Protein AF-A0A1L4A0B1-F1 (afdb_monomer_lite)

Sequence (69 aa):
MLAGQPVKPGQAIADFRGESWVFDYVTRGPVSTRKIIATDARGRQREFFPSVFPGLSVEPVLPDGEASG

Foldseek 3Di:
DPQPDADDAQDWFAFPVRAIWGWHAWDDDDLQPIWTWTAHPVRDIDTHDPNRGPSHDHDPPDPPDDDDD

pLDDT: mean 77.94, std 16.94, range [40.56, 96.0]

Secondary structure (DSSP, 8-state):
---SPPP-TT-EEE-TT--EEEEEEE-SS-TTT--EEEE-TTS-EEEE-GGGSTT--------TT-S--

Radius of gyration: 12.59 Å; chains: 1; bounding box: 30×20×41 Å

Organism: NCBI:txid1921510

Structure (mmCIF, N/CA/C/O backbone):
data_AF-A0A1L4A0B1-F1
#
_entry.id   AF-A0A1L4A0B1-F1
#
loop_
_atom_site.group_PDB
_atom_site.id
_atom_site.type_symbol
_atom_site.label_atom_id
_atom_site.label_alt_id
_atom_site.label_comp_id
_atom_site.label_asym_id
_atom_site.label_entity_id
_atom_site.label_seq_id
_atom_site.pdbx_PDB_ins_code
_atom_site.Cartn_x
_atom_site.Cartn_y
_atom_site.Cartn_z
_atom_site.occupancy
_atom_site.B_iso_or_equiv
_atom_site.auth_seq_id
_atom_site.auth_comp_id
_atom_site.auth_asym_id
_atom_site.auth_atom_id
_atom_site.pdbx_PDB_model_num
ATOM 1 N N . MET A 1 1 ? -19.527 -0.877 -3.537 1.00 42.31 1 MET A N 1
ATOM 2 C CA . MET A 1 1 ? -18.189 -1.308 -3.081 1.00 42.31 1 MET A CA 1
ATOM 3 C C . MET A 1 1 ? -17.196 -0.886 -4.146 1.00 42.31 1 MET A C 1
ATOM 5 O O . MET A 1 1 ? -17.341 -1.328 -5.276 1.00 42.31 1 MET A O 1
ATOM 9 N N . LEU A 1 2 ? -16.273 0.024 -3.832 1.00 43.66 2 LEU A N 1
ATOM 10 C CA . LEU A 1 2 ? -15.220 0.464 -4.755 1.00 43.66 2 LEU A CA 1
ATOM 11 C C . LEU A 1 2 ? -14.152 -0.636 -4.864 1.00 43.66 2 LEU A C 1
ATOM 13 O O . LEU A 1 2 ? -13.057 -0.510 -4.333 1.00 43.66 2 LEU A O 1
ATOM 17 N N . ALA A 1 3 ? -14.492 -1.743 -5.520 1.00 48.75 3 ALA A N 1
ATOM 18 C CA . ALA A 1 3 ? -13.483 -2.630 -6.073 1.00 48.75 3 ALA A CA 1
ATOM 19 C C . ALA A 1 3 ? -12.974 -1.958 -7.355 1.00 48.75 3 ALA A C 1
ATOM 21 O O . ALA A 1 3 ? -13.714 -1.890 -8.333 1.00 48.75 3 ALA A O 1
ATOM 22 N N . GLY A 1 4 ? -11.758 -1.407 -7.338 1.00 58.03 4 GLY A N 1
ATOM 23 C CA . GLY A 1 4 ? -11.065 -1.066 -8.586 1.00 58.03 4 GLY A CA 1
ATOM 24 C C . GLY A 1 4 ? -10.485 0.337 -8.733 1.00 58.03 4 GLY A C 1
ATOM 25 O O . GLY A 1 4 ? -9.962 0.620 -9.802 1.00 58.03 4 GLY A O 1
ATOM 26 N N . GLN A 1 5 ? -10.522 1.209 -7.720 1.00 63.88 5 GLN A N 1
ATOM 27 C CA . GLN A 1 5 ? -9.709 2.432 -7.787 1.00 63.88 5 GLN A CA 1
ATOM 28 C C . GLN A 1 5 ? -8.334 2.193 -7.152 1.00 63.88 5 GLN A C 1
ATOM 30 O O . GLN A 1 5 ? -8.278 1.616 -6.062 1.00 63.88 5 GLN A O 1
ATOM 35 N N . PRO A 1 6 ? -7.238 2.619 -7.806 1.00 76.06 6 PRO A N 1
ATOM 36 C CA . PRO A 1 6 ? -5.906 2.545 -7.229 1.00 76.06 6 PRO A CA 1
ATOM 37 C C . PRO A 1 6 ? -5.825 3.363 -5.945 1.00 76.06 6 PRO A C 1
ATOM 39 O O . PRO A 1 6 ? -6.317 4.495 -5.890 1.00 76.06 6 PRO A O 1
ATOM 42 N N . VAL A 1 7 ? -5.175 2.808 -4.925 1.00 83.50 7 VAL A N 1
ATOM 43 C CA . VAL A 1 7 ? -4.848 3.571 -3.718 1.00 83.50 7 VAL A CA 1
ATOM 44 C C . VAL A 1 7 ? -3.849 4.691 -4.039 1.00 83.50 7 VAL A C 1
ATOM 46 O O . VAL A 1 7 ? -2.934 4.521 -4.845 1.00 83.50 7 VAL A O 1
ATOM 49 N N . LYS A 1 8 ? -4.034 5.849 -3.407 1.00 85.06 8 LYS A N 1
ATOM 50 C CA . LYS A 1 8 ? -3.209 7.052 -3.555 1.00 85.06 8 LYS 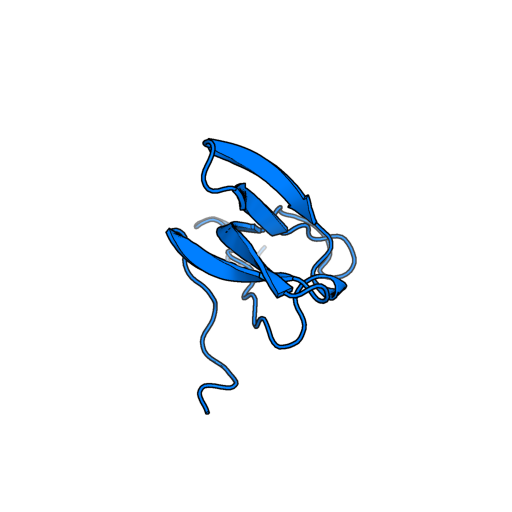A CA 1
ATOM 51 C C . LYS A 1 8 ? -2.387 7.319 -2.291 1.00 85.06 8 LYS A C 1
ATOM 53 O O . LYS A 1 8 ? -2.860 6.990 -1.199 1.00 85.06 8 LYS A O 1
ATOM 58 N N . PRO A 1 9 ? -1.208 7.962 -2.412 1.00 89.19 9 PRO A N 1
ATOM 59 C CA . PRO A 1 9 ? -0.429 8.411 -1.258 1.00 89.19 9 PRO A CA 1
ATOM 60 C C . PRO A 1 9 ? -1.291 9.192 -0.256 1.00 89.19 9 PRO A C 1
ATOM 62 O O . PRO A 1 9 ? -2.105 10.030 -0.651 1.00 89.19 9 PRO A O 1
ATOM 65 N N . GLY A 1 10 ? -1.135 8.898 1.033 1.00 89.12 10 GLY A N 1
ATOM 66 C CA . GLY A 1 10 ? -1.904 9.495 2.126 1.00 89.12 10 GLY A CA 1
ATOM 67 C C . GLY A 1 10 ? -3.245 8.817 2.432 1.00 89.12 10 GLY A C 1
ATOM 68 O O . GLY A 1 10 ? -3.888 9.178 3.418 1.00 89.12 10 GLY A O 1
ATOM 69 N N . GLN A 1 11 ? -3.693 7.836 1.640 1.00 90.75 11 GLN A N 1
ATOM 70 C CA . GLN A 1 11 ? -4.915 7.094 1.957 1.00 90.75 11 GLN A CA 1
ATOM 71 C C . GLN A 1 11 ? -4.684 6.037 3.037 1.00 90.75 11 GLN A C 1
ATOM 73 O O . GLN A 1 11 ? -3.655 5.364 3.070 1.00 90.75 11 GLN A O 1
ATOM 78 N N . ALA A 1 12 ? -5.690 5.857 3.893 1.00 91.50 12 ALA A N 1
ATOM 79 C CA . ALA A 1 12 ? -5.702 4.775 4.863 1.00 91.50 12 ALA A CA 1
ATOM 80 C C . ALA A 1 12 ? -5.887 3.419 4.162 1.00 91.50 12 ALA A C 1
ATOM 82 O O . ALA A 1 12 ? -6.779 3.256 3.326 1.00 91.50 12 ALA A O 1
ATOM 83 N N . ILE A 1 13 ? -5.064 2.448 4.543 1.00 91.19 13 ILE A N 1
ATOM 84 C CA . ILE A 1 13 ? -5.132 1.048 4.121 1.00 91.19 13 ILE A CA 1
ATOM 85 C C . ILE A 1 13 ? -5.125 0.155 5.360 1.00 91.19 13 ILE A C 1
ATOM 87 O O . ILE A 1 13 ? -4.601 0.545 6.402 1.00 91.19 13 ILE A O 1
ATOM 91 N N . ALA A 1 14 ? -5.698 -1.039 5.256 1.00 92.19 14 ALA A N 1
ATOM 92 C CA . ALA A 1 14 ? -5.721 -2.005 6.349 1.00 92.19 14 ALA A CA 1
ATOM 93 C C . ALA A 1 14 ? -5.072 -3.312 5.903 1.00 92.19 14 ALA A C 1
ATOM 95 O O . ALA A 1 14 ? -5.392 -3.827 4.828 1.00 92.19 14 ALA A O 1
ATOM 96 N N . ASP A 1 15 ? -4.152 -3.833 6.710 1.00 91.75 15 ASP A N 1
ATOM 97 C CA . ASP A 1 15 ? -3.572 -5.145 6.443 1.00 91.75 15 ASP A CA 1
ATOM 98 C C . ASP A 1 15 ? -4.570 -6.285 6.728 1.00 91.75 15 ASP A C 1
ATOM 100 O O . ASP A 1 15 ? -5.673 -6.080 7.239 1.00 91.75 15 ASP A O 1
ATOM 104 N N . PHE A 1 16 ? -4.188 -7.523 6.414 1.00 90.50 16 PHE A N 1
ATOM 105 C CA . PHE A 1 16 ? -5.017 -8.711 6.639 1.00 90.50 16 PHE A CA 1
ATOM 106 C C . PHE A 1 16 ? -5.340 -8.976 8.119 1.00 90.50 16 PHE A C 1
ATOM 108 O O . PHE A 1 16 ? -6.197 -9.810 8.411 1.00 90.50 16 PHE A O 1
ATOM 115 N N . ARG A 1 17 ? -4.646 -8.314 9.054 1.00 91.94 17 ARG A N 1
ATOM 116 C CA . ARG A 1 17 ? -4.908 -8.376 10.499 1.00 91.94 17 ARG A CA 1
ATOM 117 C C . ARG A 1 17 ? -5.836 -7.252 10.961 1.00 91.94 17 ARG A C 1
ATOM 119 O O . ARG A 1 17 ? -6.240 -7.257 12.121 1.00 91.94 17 ARG A O 1
ATOM 126 N N . GLY A 1 18 ? -6.185 -6.320 10.075 1.00 90.19 18 GLY A N 1
ATOM 127 C CA . GLY A 1 18 ? -6.977 -5.135 10.380 1.00 90.19 18 GLY A CA 1
ATOM 128 C C . GLY A 1 18 ? -6.163 -3.984 10.977 1.00 90.19 18 GLY A C 1
ATOM 129 O O . GLY A 1 18 ? -6.763 -3.043 11.491 1.00 90.19 18 GLY A O 1
ATOM 130 N N . GLU A 1 19 ? -4.826 -4.035 10.938 1.00 92.81 19 GLU A N 1
ATOM 131 C CA . GLU A 1 19 ? -3.988 -2.910 11.363 1.00 92.81 19 GLU A CA 1
ATOM 132 C C . GLU A 1 19 ? -4.031 -1.804 10.305 1.00 92.81 19 GLU A C 1
ATOM 134 O O . GLU A 1 19 ? -3.879 -2.063 9.108 1.00 92.81 19 GLU A O 1
ATOM 139 N N . SER A 1 20 ? -4.248 -0.568 10.758 1.00 92.31 20 SER A N 1
ATOM 140 C CA . SER A 1 20 ? -4.350 0.605 9.893 1.00 92.31 20 SER A CA 1
ATOM 141 C C . SER A 1 20 ? -2.982 1.206 9.592 1.00 92.31 20 SER A C 1
ATOM 143 O O . SER A 1 20 ? -2.210 1.517 10.500 1.00 92.31 20 SER A O 1
ATOM 145 N N . TRP A 1 21 ? -2.746 1.474 8.314 1.00 95.31 21 TRP A N 1
ATOM 146 C CA . TRP A 1 21 ? -1.557 2.132 7.791 1.00 95.31 21 TRP A CA 1
ATOM 147 C C . TRP A 1 21 ? -1.958 3.284 6.869 1.00 95.31 21 TRP A C 1
ATOM 149 O O . TRP A 1 21 ? -3.072 3.326 6.351 1.00 95.31 21 TRP A O 1
ATOM 159 N N . VAL A 1 22 ? -1.038 4.209 6.632 1.00 94.56 22 VAL A N 1
ATOM 160 C CA . VAL A 1 22 ? -1.158 5.247 5.608 1.00 94.56 22 VAL A CA 1
ATOM 161 C C . VAL A 1 22 ? -0.299 4.826 4.424 1.00 94.56 22 VAL A C 1
ATOM 163 O O . VAL A 1 22 ? 0.903 4.629 4.581 1.00 94.56 22 VAL A O 1
ATOM 166 N N . PHE A 1 23 ? -0.907 4.635 3.255 1.00 92.06 23 PHE A N 1
ATOM 167 C CA . PHE A 1 23 ? -0.190 4.268 2.037 1.00 92.06 23 PHE A CA 1
ATOM 168 C C . PHE A 1 23 ? 0.734 5.405 1.591 1.00 92.06 23 PHE A C 1
ATOM 170 O O . PHE A 1 23 ? 0.282 6.542 1.473 1.00 92.06 23 PHE A O 1
ATOM 177 N N . ASP A 1 24 ? 1.989 5.085 1.273 1.00 91.12 24 ASP A N 1
ATOM 178 C CA . ASP A 1 24 ? 2.942 6.035 0.697 1.00 91.12 24 ASP A CA 1
ATOM 179 C C . ASP A 1 24 ? 3.133 5.772 -0.799 1.00 91.12 24 ASP A C 1
ATOM 181 O O . ASP A 1 24 ? 2.649 6.534 -1.631 1.00 91.12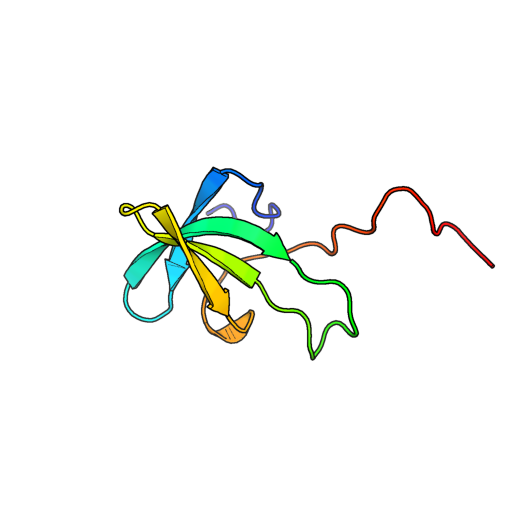 24 ASP A O 1
ATOM 185 N N . TYR A 1 25 ? 3.822 4.689 -1.169 1.00 87.88 25 TYR A N 1
ATOM 186 C CA . TYR A 1 25 ? 4.089 4.345 -2.569 1.00 87.88 25 TYR A CA 1
ATOM 187 C C . TYR A 1 25 ? 4.377 2.851 -2.753 1.00 87.88 25 TYR A C 1
ATOM 189 O O . TYR A 1 25 ? 4.535 2.100 -1.792 1.00 87.88 25 TYR A O 1
ATOM 197 N N . VAL A 1 26 ? 4.469 2.410 -4.011 1.00 87.25 26 VAL A N 1
ATOM 198 C CA . VAL A 1 26 ? 4.902 1.053 -4.374 1.00 87.25 26 VAL A CA 1
ATOM 199 C C . VAL A 1 26 ? 6.313 1.101 -4.953 1.00 87.25 26 VAL A C 1
ATOM 201 O O . VAL A 1 26 ? 6.604 1.931 -5.814 1.00 87.25 26 VAL A O 1
ATOM 204 N N . THR A 1 27 ? 7.203 0.219 -4.497 1.00 84.38 27 THR A N 1
ATOM 205 C CA . THR A 1 27 ? 8.572 0.134 -5.020 1.00 84.38 27 THR A CA 1
ATOM 206 C C . THR A 1 27 ? 8.586 -0.317 -6.481 1.00 84.38 27 THR A C 1
ATOM 208 O O . THR A 1 27 ? 7.723 -1.072 -6.941 1.00 84.38 27 THR A O 1
ATOM 211 N N . ARG A 1 28 ? 9.597 0.132 -7.235 1.00 76.19 28 ARG A N 1
ATOM 212 C CA . ARG A 1 28 ? 9.815 -0.336 -8.608 1.00 76.19 28 ARG A CA 1
ATOM 213 C C . ARG A 1 28 ? 10.341 -1.773 -8.597 1.00 76.19 28 ARG A C 1
ATOM 215 O O . ARG A 1 28 ? 11.136 -2.143 -7.739 1.00 76.19 28 ARG A O 1
ATOM 222 N N . GLY A 1 29 ? 9.915 -2.567 -9.573 1.00 68.12 29 GLY A N 1
ATOM 223 C CA . GLY A 1 29 ? 10.352 -3.950 -9.748 1.00 68.12 29 GLY A CA 1
ATOM 224 C C . GLY A 1 29 ? 9.333 -4.788 -10.522 1.00 68.12 29 GLY A C 1
ATOM 225 O O . GLY A 1 29 ? 8.233 -4.292 -10.826 1.00 68.12 29 GLY A O 1
ATOM 226 N N . PRO A 1 30 ? 9.676 -6.053 -10.835 1.00 67.31 30 PRO A N 1
ATOM 227 C CA . PRO A 1 30 ? 8.718 -7.018 -11.361 1.00 67.31 30 PRO A CA 1
ATOM 228 C C .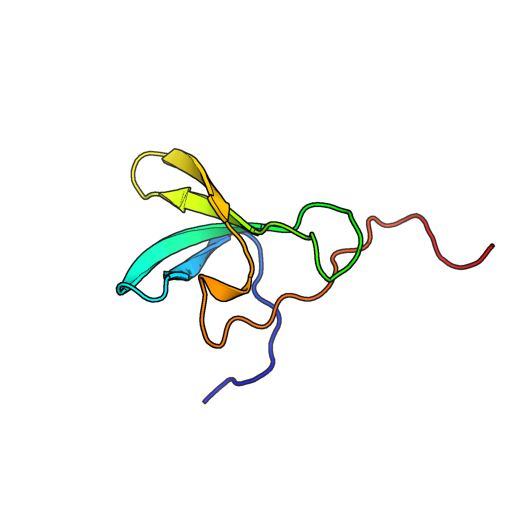 PRO A 1 30 ? 7.469 -7.040 -10.478 1.00 67.31 30 PRO A C 1
ATOM 230 O O . PRO A 1 30 ? 7.577 -6.961 -9.257 1.00 67.31 30 PRO A O 1
ATOM 233 N N . VAL A 1 31 ? 6.278 -7.134 -11.077 1.00 62.72 31 VAL A N 1
ATOM 234 C CA . VAL A 1 31 ? 4.995 -7.070 -10.344 1.00 62.72 31 VAL A CA 1
ATOM 235 C C . VAL A 1 31 ? 4.955 -8.068 -9.177 1.00 62.72 31 VAL A C 1
ATOM 237 O O . VAL A 1 31 ? 4.430 -7.744 -8.116 1.00 62.72 31 VAL A O 1
ATOM 240 N N . SER A 1 32 ? 5.585 -9.235 -9.341 1.00 62.16 32 SER A N 1
ATOM 241 C CA . SER A 1 32 ? 5.717 -10.281 -8.320 1.00 62.16 32 SER A CA 1
ATOM 242 C C . SER A 1 32 ? 6.564 -9.892 -7.099 1.00 62.16 32 SER A C 1
ATOM 244 O O . SER A 1 32 ? 6.422 -10.509 -6.046 1.00 62.16 32 SER A O 1
ATOM 246 N N . THR A 1 33 ? 7.431 -8.884 -7.211 1.00 69.44 33 THR A N 1
ATOM 247 C CA . THR A 1 33 ? 8.370 -8.445 -6.162 1.00 69.44 33 THR A CA 1
ATOM 248 C C . THR A 1 33 ? 8.13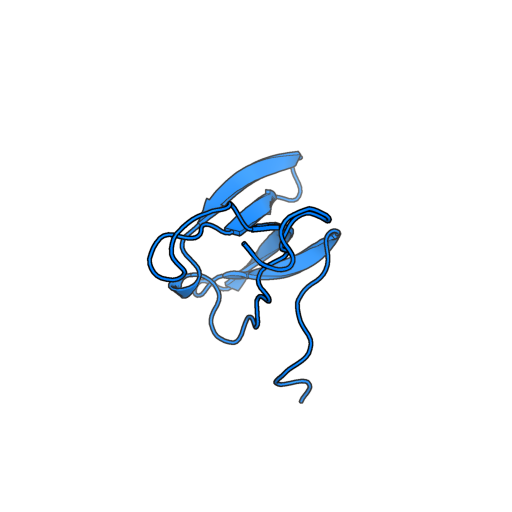4 -7.027 -5.659 1.00 69.44 33 THR A C 1
ATOM 250 O O . THR A 1 33 ? 8.822 -6.599 -4.730 1.00 69.44 33 THR A O 1
ATOM 253 N N . ARG A 1 34 ? 7.160 -6.299 -6.215 1.00 79.94 34 ARG A N 1
ATOM 254 C CA . ARG A 1 34 ? 6.820 -4.954 -5.741 1.00 79.94 34 ARG A CA 1
ATOM 255 C C . ARG A 1 34 ? 6.428 -4.966 -4.271 1.00 79.94 34 ARG A C 1
ATOM 257 O O . ARG A 1 34 ? 5.747 -5.879 -3.805 1.00 79.94 34 ARG A O 1
ATOM 264 N N . LYS A 1 35 ? 6.849 -3.930 -3.552 1.00 88.56 35 LYS A N 1
ATOM 265 C CA . LYS A 1 35 ? 6.543 -3.723 -2.138 1.00 88.56 35 LYS A CA 1
ATOM 266 C C . LYS A 1 35 ? 5.692 -2.487 -1.968 1.00 88.56 35 LYS A C 1
ATOM 268 O O . LYS A 1 35 ? 5.917 -1.493 -2.646 1.00 88.56 35 LYS A O 1
ATOM 273 N N . ILE A 1 36 ? 4.743 -2.551 -1.052 1.00 89.81 36 ILE A N 1
ATOM 274 C CA . ILE A 1 36 ? 3.994 -1.391 -0.590 1.00 89.81 36 ILE A CA 1
ATOM 275 C C . ILE A 1 36 ? 4.761 -0.787 0.571 1.00 89.81 36 ILE A C 1
ATOM 277 O O . ILE A 1 36 ? 5.113 -1.489 1.520 1.00 89.81 36 ILE A O 1
ATOM 281 N N . ILE A 1 37 ? 4.997 0.510 0.479 1.00 93.19 37 ILE A N 1
ATOM 282 C CA . ILE A 1 37 ? 5.5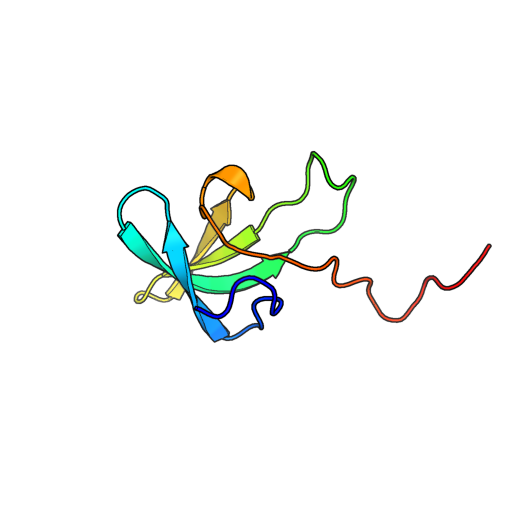24 1.328 1.552 1.00 93.19 37 ILE A CA 1
ATOM 283 C C . ILE A 1 37 ? 4.342 2.008 2.224 1.00 93.19 37 ILE A C 1
ATOM 285 O O . ILE A 1 37 ? 3.505 2.614 1.551 1.00 93.19 37 ILE A O 1
ATOM 289 N N . ALA A 1 38 ? 4.254 1.859 3.540 1.00 94.19 38 ALA A N 1
ATOM 290 C CA . ALA A 1 38 ? 3.207 2.481 4.326 1.00 94.19 38 ALA A CA 1
ATOM 291 C C . ALA A 1 38 ? 3.731 2.908 5.696 1.00 94.19 38 ALA A C 1
ATOM 293 O O . ALA A 1 38 ? 4.657 2.301 6.243 1.00 94.19 38 ALA A O 1
ATOM 294 N N . THR A 1 39 ? 3.105 3.933 6.255 1.00 96.00 39 THR A N 1
ATOM 295 C CA . THR A 1 39 ? 3.500 4.562 7.511 1.00 96.00 39 THR A CA 1
ATOM 296 C C . THR A 1 39 ? 2.415 4.368 8.566 1.00 96.00 39 THR A C 1
ATOM 298 O O . THR A 1 39 ? 1.226 4.519 8.286 1.00 96.00 39 THR A O 1
ATOM 301 N N . ASP A 1 40 ? 2.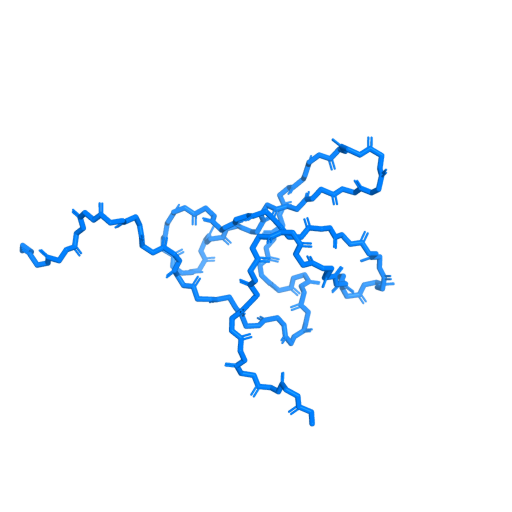804 3.988 9.785 1.00 92.62 40 ASP A N 1
ATOM 302 C CA . ASP A 1 40 ? 1.862 3.889 10.904 1.00 92.62 40 ASP A CA 1
ATOM 303 C C . ASP A 1 40 ? 1.534 5.270 11.502 1.00 92.62 40 ASP A C 1
ATOM 305 O O . ASP A 1 40 ? 2.180 6.279 11.219 1.00 92.62 40 ASP A O 1
ATOM 309 N N . ALA A 1 41 ? 0.536 5.329 12.387 1.00 87.06 41 ALA A N 1
ATOM 310 C CA . ALA A 1 41 ? 0.120 6.574 13.042 1.00 87.06 41 ALA A CA 1
ATOM 311 C C . ALA A 1 41 ? 1.220 7.240 13.901 1.00 87.06 41 ALA A C 1
ATOM 313 O O . ALA A 1 41 ? 1.050 8.374 14.345 1.00 87.06 41 ALA A O 1
ATOM 314 N N . ARG A 1 42 ? 2.336 6.547 14.164 1.00 90.56 42 ARG A N 1
ATOM 315 C CA . ARG A 1 42 ? 3.495 7.078 14.897 1.00 90.56 42 ARG A CA 1
ATOM 316 C C . ARG A 1 42 ? 4.583 7.601 13.956 1.00 90.56 42 ARG A C 1
ATOM 318 O O . ARG A 1 42 ? 5.645 7.992 14.433 1.00 90.56 42 ARG A O 1
ATOM 325 N N . GLY A 1 43 ? 4.335 7.604 12.646 1.00 89.31 43 GLY A N 1
ATOM 326 C CA . GLY A 1 43 ? 5.283 8.063 11.637 1.00 89.31 43 GLY A CA 1
ATOM 327 C C . GLY A 1 43 ? 6.352 7.029 11.281 1.00 89.31 43 GLY A C 1
ATOM 328 O O . GLY A 1 43 ? 7.362 7.384 10.678 1.00 89.31 43 GLY A O 1
ATOM 329 N N . ARG A 1 44 ? 6.179 5.753 11.655 1.00 94.50 44 ARG A N 1
ATOM 330 C CA . ARG A 1 44 ? 7.142 4.704 11.308 1.00 94.50 44 ARG A CA 1
ATOM 331 C C . ARG A 1 44 ? 6.755 4.038 9.991 1.00 94.50 44 ARG A C 1
ATOM 333 O O . ARG A 1 44 ? 5.732 3.361 9.899 1.00 94.50 44 ARG A O 1
ATOM 340 N N . GLN A 1 45 ? 7.639 4.182 9.013 1.00 94.38 45 GLN A N 1
ATOM 341 C CA . GLN A 1 45 ? 7.520 3.585 7.688 1.00 94.38 45 GLN A CA 1
ATOM 342 C C . GLN A 1 45 ? 7.922 2.102 7.691 1.00 94.38 45 GLN A C 1
ATOM 344 O O . GLN A 1 45 ? 8.877 1.702 8.368 1.00 94.38 45 GLN A O 1
ATOM 349 N N . ARG A 1 46 ? 7.204 1.281 6.920 1.00 94.94 46 ARG A N 1
ATOM 350 C CA . ARG A 1 46 ? 7.458 -0.154 6.744 1.00 94.94 46 ARG A CA 1
ATOM 351 C C . ARG A 1 46 ? 7.176 -0.626 5.323 1.00 94.94 46 ARG A C 1
ATOM 353 O O . ARG A 1 46 ? 6.403 -0.014 4.592 1.00 94.94 46 ARG A O 1
ATOM 360 N N . GLU A 1 47 ? 7.805 -1.745 4.967 1.00 93.88 47 GLU A N 1
ATOM 361 C CA . GLU A 1 47 ? 7.629 -2.408 3.676 1.00 93.88 47 GLU A CA 1
ATOM 362 C C . GLU A 1 47 ? 6.776 -3.669 3.801 1.00 93.88 47 GLU A C 1
ATOM 364 O O . GLU A 1 47 ? 6.961 -4.484 4.708 1.00 93.88 47 GLU A O 1
ATOM 369 N N . PHE A 1 48 ? 5.901 -3.879 2.825 1.00 91.50 48 PHE A N 1
ATOM 370 C CA . PHE A 1 48 ? 4.960 -4.990 2.799 1.00 91.50 48 PHE A CA 1
ATOM 371 C C . PHE A 1 48 ? 4.867 -5.606 1.411 1.00 91.50 48 PHE A C 1
ATOM 373 O O . PHE A 1 48 ? 5.047 -4.937 0.397 1.00 91.50 48 PHE A O 1
ATOM 380 N N . PHE A 1 49 ? 4.532 -6.891 1.345 1.00 88.62 49 PHE A N 1
ATOM 381 C CA . PHE A 1 49 ? 4.077 -7.483 0.089 1.00 88.62 49 PHE A CA 1
ATOM 382 C C . PHE A 1 49 ? 2.608 -7.102 -0.176 1.00 88.62 49 PHE A C 1
ATOM 384 O O . PHE A 1 49 ? 1.842 -7.024 0.782 1.00 88.62 49 PHE A O 1
ATOM 391 N N . PRO A 1 50 ? 2.169 -6.942 -1.439 1.00 85.69 50 PRO A N 1
ATOM 392 C CA . PRO A 1 50 ? 0.770 -6.662 -1.782 1.00 85.69 50 PRO A CA 1
ATOM 393 C C . PRO A 1 50 ? -0.239 -7.640 -1.177 1.00 85.69 50 PRO A C 1
ATOM 395 O O . PRO A 1 50 ? -1.319 -7.231 -0.767 1.00 85.69 50 PRO A O 1
ATOM 398 N N . SER A 1 51 ? 0.142 -8.912 -1.023 1.00 86.25 51 SER A N 1
ATOM 399 C CA . SER A 1 51 ? -0.682 -9.946 -0.383 1.00 86.25 51 SER A CA 1
ATOM 400 C C . SER A 1 51 ? -1.049 -9.645 1.074 1.00 86.25 51 SER A C 1
ATOM 402 O O . SER A 1 51 ? -1.939 -10.289 1.620 1.00 86.25 51 SER A O 1
ATOM 404 N N . VAL A 1 52 ? -0.362 -8.695 1.716 1.00 90.25 52 VAL A N 1
ATOM 405 C CA . VAL A 1 52 ? -0.669 -8.240 3.074 1.00 90.25 52 VAL A CA 1
ATOM 406 C C . VAL A 1 52 ? -1.947 -7.397 3.114 1.00 90.25 52 VAL A C 1
ATOM 408 O O . VAL A 1 52 ? -2.601 -7.378 4.149 1.00 90.25 52 VAL A O 1
ATOM 411 N N . PHE A 1 53 ? -2.338 -6.747 2.015 1.00 88.31 53 PHE A N 1
ATOM 412 C CA . PHE A 1 53 ? -3.497 -5.852 1.954 1.00 88.31 53 PHE A CA 1
ATOM 413 C C . PHE A 1 53 ? -4.585 -6.450 1.047 1.00 88.31 53 PHE A C 1
ATOM 415 O O . PHE A 1 53 ? -4.639 -6.147 -0.150 1.00 88.31 53 PHE A O 1
ATOM 422 N N . PRO A 1 54 ? -5.447 -7.338 1.573 1.00 79.00 54 PRO A N 1
ATOM 423 C CA . PRO A 1 54 ? -6.471 -7.994 0.769 1.00 79.00 54 PRO A CA 1
ATOM 424 C C . PRO A 1 54 ? -7.448 -6.963 0.189 1.00 79.00 54 PRO A C 1
ATOM 426 O O . PRO A 1 54 ? -7.999 -6.132 0.906 1.00 79.00 54 PRO A O 1
ATOM 429 N N . GLY A 1 55 ? -7.667 -7.016 -1.126 1.00 75.56 55 GLY A N 1
ATOM 430 C CA . GLY A 1 55 ? -8.560 -6.090 -1.832 1.00 75.56 55 GLY A CA 1
ATOM 431 C C . GLY A 1 55 ? -7.940 -4.734 -2.183 1.00 75.56 55 GLY A C 1
ATOM 432 O O . GLY A 1 55 ? -8.603 -3.921 -2.828 1.00 75.56 55 GLY A O 1
ATOM 433 N N . LEU A 1 56 ? -6.677 -4.492 -1.820 1.00 77.12 56 LEU A N 1
ATOM 434 C CA . LEU A 1 56 ? -5.956 -3.306 -2.257 1.00 77.12 56 LEU A CA 1
ATOM 435 C C . LEU A 1 56 ? -5.588 -3.441 -3.739 1.00 77.12 56 LEU A C 1
ATOM 437 O O . LEU A 1 56 ? -4.759 -4.269 -4.118 1.00 77.12 56 LEU A O 1
ATOM 441 N N . SER A 1 57 ? -6.191 -2.603 -4.580 1.00 72.25 57 SER A N 1
ATOM 442 C CA . SER A 1 57 ? -5.742 -2.432 -5.959 1.00 72.25 57 SER A CA 1
ATOM 443 C C . SER A 1 57 ? -4.616 -1.404 -5.967 1.00 72.25 57 SER A C 1
ATOM 445 O O . SER A 1 57 ? -4.835 -0.230 -5.670 1.00 72.25 57 SER A O 1
ATOM 447 N N . VAL A 1 58 ? -3.399 -1.848 -6.267 1.00 66.25 58 VAL A N 1
ATOM 448 C CA . VAL A 1 58 ? -2.249 -0.966 -6.481 1.00 66.25 58 VAL A CA 1
ATOM 449 C C . VAL A 1 58 ? -1.944 -0.932 -7.966 1.00 66.25 58 VAL A C 1
ATOM 451 O O . VAL A 1 58 ? -1.610 -1.957 -8.561 1.00 66.25 58 VAL A O 1
ATOM 454 N N . GLU A 1 59 ? -2.050 0.241 -8.582 1.00 62.94 59 GLU A N 1
ATOM 455 C CA . GLU A 1 59 ? -1.488 0.409 -9.916 1.00 62.94 59 GLU A CA 1
ATOM 456 C C . GLU A 1 59 ? 0.036 0.557 -9.815 1.00 62.94 59 GLU A C 1
ATOM 458 O O . GLU A 1 59 ? 0.545 1.155 -8.860 1.00 62.94 59 GLU A O 1
ATOM 463 N N . PRO A 1 60 ? 0.799 0.013 -10.781 1.00 57.41 60 PRO A N 1
ATOM 464 C CA . PRO A 1 60 ? 2.146 0.496 -11.027 1.00 57.41 60 PRO A CA 1
ATOM 465 C C . PRO A 1 60 ? 2.120 2.021 -11.128 1.00 57.41 60 PRO A C 1
ATOM 467 O O . PRO A 1 60 ? 1.617 2.554 -12.112 1.00 57.41 60 PRO A O 1
ATOM 470 N N . VAL A 1 61 ? 2.714 2.728 -10.173 1.00 56.91 61 VAL A N 1
ATOM 471 C CA . VAL A 1 61 ? 3.175 4.083 -10.468 1.00 56.91 61 VAL A CA 1
ATOM 472 C C . VAL A 1 61 ? 4.470 3.894 -11.244 1.00 56.91 61 VAL A C 1
ATOM 474 O O . VAL A 1 61 ? 5.536 3.676 -10.664 1.00 56.91 61 VAL A O 1
ATOM 477 N N . LEU A 1 62 ? 4.367 3.859 -12.575 1.00 52.25 62 LEU A N 1
ATOM 478 C CA . LEU A 1 62 ? 5.542 4.110 -13.396 1.00 52.25 62 LEU A CA 1
ATOM 479 C C . LEU A 1 62 ? 5.985 5.540 -13.064 1.00 52.25 62 LEU A C 1
ATOM 481 O O . LEU A 1 62 ? 5.138 6.431 -13.012 1.00 52.25 62 LEU A O 1
ATOM 485 N N . PRO A 1 63 ? 7.270 5.787 -12.785 1.00 44.56 63 PRO A N 1
ATOM 486 C CA . PRO A 1 63 ? 7.748 7.161 -12.848 1.00 44.56 63 PRO A CA 1
ATOM 487 C C . PRO A 1 63 ? 7.447 7.722 -14.237 1.00 44.56 63 PRO A C 1
ATOM 489 O O . PRO A 1 63 ? 7.557 6.992 -15.225 1.00 44.56 63 PRO A O 1
ATOM 492 N N . ASP A 1 64 ? 7.106 9.001 -14.327 1.00 53.16 64 ASP A N 1
ATOM 493 C CA . ASP A 1 64 ? 7.118 9.707 -15.604 1.00 53.16 64 ASP A CA 1
ATOM 494 C C . ASP A 1 64 ? 8.511 9.535 -16.231 1.00 53.16 64 ASP A C 1
ATOM 496 O O . ASP A 1 64 ? 9.480 10.139 -15.767 1.00 53.16 64 ASP A O 1
ATOM 500 N N . GLY A 1 65 ? 8.656 8.634 -17.210 1.00 49.31 65 GLY A N 1
ATOM 501 C CA . GLY A 1 65 ? 9.965 8.398 -17.815 1.00 49.31 65 GLY A CA 1
ATOM 502 C C . GLY A 1 65 ? 10.249 7.097 -18.560 1.00 49.31 65 GLY A C 1
ATOM 503 O O . GLY A 1 65 ? 11.364 6.991 -19.043 1.00 49.31 65 GLY A O 1
ATOM 504 N N . GLU A 1 66 ? 9.333 6.136 -18.712 1.00 47.94 66 GLU A N 1
ATOM 505 C CA . GLU A 1 66 ? 9.544 5.038 -19.681 1.00 47.94 66 GLU A CA 1
ATOM 506 C C . GLU A 1 66 ? 8.252 4.710 -20.434 1.00 47.94 66 GLU A C 1
ATOM 508 O O . GLU A 1 66 ? 7.584 3.702 -20.206 1.00 47.94 66 GLU A O 1
ATOM 513 N N . ALA A 1 67 ? 7.902 5.605 -21.359 1.00 49.12 67 ALA A N 1
ATOM 514 C CA . ALA A 1 67 ? 7.185 5.217 -22.561 1.00 49.12 67 ALA A CA 1
ATOM 515 C C . ALA A 1 67 ? 8.228 4.768 -23.597 1.00 49.12 67 ALA A C 1
ATOM 517 O O . ALA A 1 67 ? 9.024 5.583 -24.049 1.00 49.12 67 ALA A O 1
ATOM 518 N N . SER A 1 68 ? 8.181 3.483 -23.950 1.00 50.69 68 SER A N 1
ATOM 519 C CA . SER A 1 68 ? 8.686 2.897 -25.200 1.00 50.69 68 SER A CA 1
ATOM 520 C C . SER A 1 68 ? 10.181 3.061 -25.527 1.00 50.69 68 SER A C 1
ATOM 522 O O . SER A 1 68 ? 10.619 4.095 -26.023 1.00 50.69 68 SER A O 1
ATOM 524 N N . GLY A 1 69 ? 10.919 1.957 -25.389 1.00 40.56 69 GLY A N 1
ATOM 525 C CA . GLY A 1 69 ? 12.179 1.682 -26.083 1.00 40.56 69 GLY A CA 1
ATOM 526 C C . GLY A 1 69 ? 12.238 0.216 -26.474 1.00 40.56 69 GLY A C 1
ATOM 527 O O . GLY A 1 69 ? 12.090 -0.615 -25.552 1.00 40.56 69 GLY A O 1
#